Protein AF-A0A7S1DJV6-F1 (afdb_monomer)

Solvent-accessible surface area (backbone atoms only — not comparable to full-atom values): 9602 Å² total; per-residue (Å²): 57,37,53,65,72,58,37,73,88,29,98,82,86,38,25,78,44,55,99,81,40,59,44,59,52,50,48,52,52,50,50,49,47,52,53,67,69,55,36,33,62,55,95,83,66,84,83,85,80,49,68,60,75,65,81,45,60,77,88,47,97,58,39,71,61,54,57,71,44,49,61,57,57,52,34,74,38,70,41,38,35,32,60,34,71,42,95,64,52,86,81,59,76,78,69,97,58,86,82,89,46,68,81,78,61,49,77,50,64,59,50,55,53,41,67,72,32,69,66,57,44,48,54,52,47,44,31,56,68,40,60,37,72,64,21,70,67,61,28,61,52,26,60,59,58,69,54,29,53,26,22,65,73,26,20,31,34,77,44,78,48,48,76,109

Structure (mmCIF, N/CA/C/O backbone):
data_AF-A0A7S1DJV6-F1
#
_entry.id   AF-A0A7S1DJV6-F1
#
loop_
_atom_site.group_PDB
_atom_site.id
_atom_site.type_symbol
_atom_site.label_atom_id
_atom_site.label_alt_id
_atom_site.label_comp_id
_atom_site.label_asym_id
_atom_site.label_entity_id
_atom_site.label_seq_id
_atom_site.pdbx_PDB_ins_code
_atom_site.Cartn_x
_atom_site.Cartn_y
_atom_site.Cartn_z
_atom_site.occupancy
_atom_site.B_iso_or_equiv
_atom_site.auth_seq_id
_atom_site.auth_comp_id
_atom_site.auth_asym_id
_atom_site.auth_atom_id
_atom_site.pdbx_PDB_model_num
ATOM 1 N N . PHE A 1 1 ? -6.858 2.778 0.243 1.00 91.75 1 PHE A N 1
ATOM 2 C CA . PHE A 1 1 ? -6.426 3.625 -0.884 1.00 91.75 1 PHE A CA 1
ATOM 3 C C . PHE A 1 1 ? -5.307 2.891 -1.596 1.00 91.75 1 PHE A C 1
ATOM 5 O O . PHE A 1 1 ? -4.406 2.417 -0.916 1.00 91.75 1 PHE A O 1
ATOM 12 N N . VAL A 1 2 ? -5.396 2.709 -2.907 1.00 91.75 2 VAL A N 1
ATOM 13 C CA . VAL A 1 2 ? -4.362 2.047 -3.704 1.00 91.75 2 VAL A CA 1
ATOM 14 C C . VAL A 1 2 ? -3.480 3.131 -4.307 1.00 91.75 2 VAL A C 1
ATOM 16 O O . VAL A 1 2 ? -3.907 3.810 -5.237 1.00 91.75 2 VAL A O 1
ATOM 19 N N . SER A 1 3 ? -2.282 3.284 -3.747 1.00 90.19 3 SER A N 1
ATOM 20 C CA . SER A 1 3 ? -1.243 4.187 -4.242 1.00 90.19 3 SER A CA 1
ATOM 21 C C . SER A 1 3 ? -0.342 3.400 -5.176 1.00 90.19 3 SER A C 1
ATOM 23 O O . SER A 1 3 ? 0.266 2.404 -4.772 1.00 90.19 3 SER A O 1
ATOM 25 N N . HIS A 1 4 ? -0.276 3.785 -6.446 1.00 86.06 4 HIS A N 1
ATOM 26 C CA . HIS A 1 4 ? 0.385 2.936 -7.424 1.00 86.06 4 HIS A CA 1
ATOM 27 C C . HIS A 1 4 ? 0.957 3.699 -8.611 1.00 86.06 4 HIS A C 1
ATOM 29 O O . HIS A 1 4 ? 0.463 4.733 -9.039 1.00 86.06 4 HIS A O 1
ATOM 35 N N . ARG A 1 5 ? 2.007 3.130 -9.201 1.00 82.50 5 ARG A N 1
ATOM 36 C CA . ARG A 1 5 ? 2.607 3.633 -10.437 1.00 82.50 5 ARG A CA 1
ATOM 37 C C . ARG A 1 5 ? 2.032 2.914 -11.656 1.00 82.50 5 ARG A C 1
ATOM 39 O O . ARG A 1 5 ? 1.984 1.690 -11.660 1.00 82.50 5 ARG A O 1
ATOM 46 N N . TRP A 1 6 ? 1.715 3.637 -12.725 1.00 82.56 6 TRP A N 1
ATOM 47 C CA . TRP A 1 6 ? 1.412 3.016 -14.020 1.00 82.56 6 TRP A CA 1
ATOM 48 C C . TRP A 1 6 ? 2.561 2.125 -14.502 1.00 82.56 6 TRP A C 1
ATOM 50 O O . TRP A 1 6 ? 3.730 2.500 -14.392 1.00 82.56 6 TRP A O 1
ATOM 60 N N . LEU A 1 7 ? 2.222 0.949 -15.024 1.00 79.94 7 LEU A N 1
ATOM 61 C CA . LEU A 1 7 ? 3.187 0.021 -15.596 1.00 79.94 7 LEU A CA 1
ATOM 62 C C . LEU A 1 7 ? 3.845 0.678 -16.805 1.00 79.94 7 LEU A C 1
ATOM 64 O O . LEU A 1 7 ? 3.148 1.230 -17.652 1.00 79.94 7 LEU A O 1
ATOM 68 N N . SER A 1 8 ? 5.173 0.627 -16.875 1.00 69.06 8 SER A N 1
ATOM 69 C CA . SER A 1 8 ? 5.937 1.102 -18.024 1.00 69.06 8 SER A CA 1
ATOM 70 C C . SER A 1 8 ? 7.037 0.091 -18.375 1.00 69.06 8 SER A C 1
ATOM 72 O O . SER A 1 8 ? 7.760 -0.321 -17.465 1.00 69.06 8 SER A O 1
ATOM 74 N N . PRO A 1 9 ? 7.169 -0.308 -19.656 1.00 56.44 9 PRO A N 1
ATOM 75 C CA . PRO A 1 9 ? 6.296 0.075 -20.769 1.00 56.44 9 PRO A CA 1
ATOM 76 C C . PRO A 1 9 ? 4.890 -0.549 -20.651 1.00 56.44 9 PRO A C 1
ATOM 78 O O . PRO A 1 9 ? 4.729 -1.689 -20.225 1.00 56.44 9 PRO A O 1
ATOM 81 N N . GLY A 1 10 ? 3.870 0.229 -21.021 1.00 58.44 10 GLY A N 1
ATOM 82 C CA . GLY A 1 10 ? 2.494 -0.236 -21.249 1.00 58.44 10 GLY A CA 1
ATOM 83 C C . GLY A 1 10 ? 2.177 -0.295 -22.749 1.00 58.44 10 GLY A C 1
ATOM 84 O O . GLY A 1 10 ? 3.075 -0.130 -23.569 1.00 58.44 10 GLY A O 1
ATOM 85 N N . ALA A 1 11 ? 0.905 -0.484 -23.120 1.00 54.59 11 ALA A N 1
ATOM 86 C CA . ALA A 1 11 ? 0.481 -0.648 -24.519 1.00 54.59 11 ALA A CA 1
ATOM 87 C C . ALA A 1 11 ? 0.818 0.535 -25.459 1.00 54.59 11 ALA A C 1
ATOM 89 O O . ALA A 1 11 ? 0.842 0.333 -26.673 1.00 54.59 11 ALA A O 1
ATOM 90 N N . SER A 1 12 ? 1.106 1.735 -24.936 1.00 52.09 12 SER A N 1
ATOM 91 C CA . SER A 1 12 ? 1.600 2.845 -25.767 1.00 52.09 12 SER A CA 1
ATOM 92 C C . SER A 1 12 ? 2.550 3.832 -25.078 1.00 52.09 12 SER A C 1
ATOM 94 O O . SER A 1 12 ? 3.514 4.194 -25.725 1.00 52.09 12 SER A O 1
ATOM 96 N N . ASP A 1 13 ? 2.381 4.206 -23.801 1.00 57.31 13 ASP A N 1
ATOM 97 C CA . ASP A 1 13 ? 3.301 5.138 -23.088 1.00 57.31 13 ASP A CA 1
ATOM 98 C C . ASP A 1 13 ? 3.335 4.894 -21.562 1.00 57.31 13 ASP A C 1
ATOM 100 O O . ASP A 1 13 ? 3.691 5.741 -20.742 1.00 57.31 13 ASP A O 1
ATOM 104 N N . GLY A 1 14 ? 2.951 3.679 -21.175 1.00 68.38 14 GLY A N 1
ATOM 105 C CA . GLY A 1 14 ? 2.618 3.318 -19.806 1.00 68.38 14 GLY A CA 1
ATOM 106 C C . GLY A 1 14 ? 1.106 3.259 -19.603 1.00 68.38 14 GLY A C 1
ATOM 107 O O . GLY A 1 14 ? 0.356 4.052 -20.160 1.00 68.38 14 GLY A O 1
ATOM 108 N N . HIS A 1 15 ? 0.643 2.264 -18.857 1.00 79.38 15 HIS A N 1
ATOM 109 C CA . HIS A 1 15 ? -0.777 2.021 -18.607 1.00 79.38 15 HIS A CA 1
ATOM 110 C C . HIS A 1 15 ? -0.940 1.584 -17.144 1.00 79.38 15 HIS A C 1
ATOM 112 O O . HIS A 1 15 ? -0.034 0.944 -16.605 1.00 79.38 15 HIS A O 1
ATOM 118 N N . PRO A 1 16 ? -2.039 1.924 -16.447 1.00 81.12 16 PRO A N 1
ATOM 119 C CA . PRO A 1 16 ? -2.229 1.546 -15.042 1.00 81.12 16 PRO A CA 1
ATOM 120 C C . PRO A 1 16 ? -2.167 0.032 -14.802 1.00 81.12 16 PRO A C 1
ATOM 122 O O . PRO A 1 16 ? -1.860 -0.388 -13.688 1.00 81.12 16 PRO A O 1
ATOM 125 N N . ASP A 1 17 ? -2.397 -0.759 -15.849 1.00 86.19 17 ASP A N 1
ATOM 126 C CA . ASP A 1 17 ? -2.276 -2.217 -15.861 1.00 86.19 17 ASP A CA 1
ATOM 127 C C . ASP A 1 17 ? -1.714 -2.736 -17.200 1.00 86.19 17 ASP A C 1
ATOM 129 O O . ASP A 1 17 ? -1.471 -1.955 -18.120 1.00 86.19 17 ASP A O 1
ATOM 133 N N . ASN A 1 18 ? -1.514 -4.043 -17.336 1.00 85.25 18 ASN A N 1
ATOM 134 C CA . ASN A 1 18 ? -1.147 -4.703 -18.586 1.00 85.25 18 ASN A CA 1
ATOM 135 C C . ASN A 1 18 ? -2.378 -5.348 -19.257 1.00 85.25 18 ASN A C 1
ATOM 137 O O . ASN A 1 18 ? -3.471 -5.381 -18.694 1.00 85.25 18 ASN A O 1
ATOM 141 N N . ASN A 1 19 ? -2.201 -5.883 -20.470 1.00 85.44 19 ASN A N 1
ATOM 142 C CA . ASN A 1 19 ? -3.282 -6.538 -21.223 1.00 85.44 19 ASN A CA 1
ATOM 143 C C . ASN A 1 19 ? -3.822 -7.813 -20.548 1.00 85.44 19 ASN A C 1
ATOM 145 O O . ASN A 1 19 ? -4.884 -8.302 -20.923 1.00 85.44 19 ASN A O 1
ATOM 149 N N . GLU A 1 20 ? -3.089 -8.354 -19.577 1.00 88.50 20 GLU A N 1
ATOM 150 C CA . GLU A 1 20 ? -3.444 -9.558 -18.825 1.00 88.50 20 GLU A CA 1
ATOM 151 C C . GLU A 1 20 ? -4.143 -9.222 -17.494 1.00 88.50 20 GLU A C 1
ATOM 153 O O . GLU A 1 20 ? -4.591 -10.125 -16.791 1.00 88.50 20 GLU A O 1
ATOM 158 N N . GLY A 1 21 ? -4.263 -7.936 -17.139 1.00 88.50 21 GLY A N 1
ATOM 159 C CA . GLY A 1 21 ? -4.839 -7.492 -15.869 1.00 88.50 21 GLY A CA 1
ATOM 160 C C . GLY A 1 21 ? -4.002 -7.883 -14.646 1.00 88.50 21 GLY A C 1
ATOM 161 O O . GLY A 1 21 ? -4.553 -8.126 -13.570 1.00 88.50 21 GLY A O 1
ATOM 162 N N . GLY A 1 22 ? -2.682 -8.013 -14.806 1.00 89.12 22 GLY A N 1
ATOM 163 C CA . GLY A 1 22 ? -1.783 -8.529 -13.774 1.00 89.12 22 GLY A CA 1
ATOM 164 C C . GLY A 1 22 ? -1.793 -7.697 -12.492 1.00 89.12 22 GLY A C 1
ATOM 165 O O . GLY A 1 22 ? -1.771 -8.247 -11.391 1.00 89.12 22 GLY A O 1
ATOM 166 N N . LYS A 1 23 ? -1.892 -6.372 -12.601 1.00 89.56 23 LYS A N 1
ATOM 167 C CA . LYS A 1 23 ? -1.935 -5.490 -11.435 1.00 89.56 23 LYS A CA 1
ATOM 168 C C . LYS A 1 23 ? -3.302 -5.478 -10.770 1.00 89.56 23 LYS A C 1
ATOM 170 O O . LYS A 1 23 ? -3.376 -5.478 -9.544 1.00 89.56 23 LYS A O 1
ATOM 175 N N . HIS A 1 24 ? -4.376 -5.501 -11.552 1.00 91.56 24 HIS A N 1
ATOM 176 C CA . HIS A 1 24 ? -5.724 -5.692 -11.037 1.00 91.56 24 HIS A CA 1
ATOM 177 C C . HIS A 1 24 ? -5.816 -6.990 -10.224 1.00 91.56 24 HIS A C 1
ATOM 179 O O . HIS A 1 24 ? -6.265 -6.959 -9.078 1.00 91.56 24 HIS A O 1
ATOM 185 N N . ALA A 1 25 ? -5.328 -8.109 -10.768 1.00 93.50 25 ALA A N 1
ATOM 186 C CA . ALA A 1 25 ? -5.295 -9.387 -10.059 1.00 93.50 25 ALA A CA 1
ATOM 187 C C . ALA A 1 25 ? -4.496 -9.288 -8.748 1.00 93.50 25 ALA A C 1
ATOM 189 O O . ALA A 1 25 ? -4.966 -9.744 -7.705 1.00 93.50 25 ALA A O 1
ATOM 190 N N . LEU A 1 26 ? -3.343 -8.614 -8.783 1.00 94.00 26 LEU A N 1
ATOM 191 C CA . LEU A 1 26 ? -2.497 -8.376 -7.614 1.00 94.00 26 LEU A CA 1
ATOM 192 C C . LEU A 1 26 ? -3.202 -7.537 -6.529 1.00 94.00 26 LEU A C 1
ATOM 194 O O . LEU A 1 26 ? -3.110 -7.855 -5.345 1.00 94.00 26 LEU A O 1
ATOM 198 N N . ILE A 1 27 ? -3.939 -6.489 -6.915 1.00 93.50 27 ILE A N 1
ATOM 199 C CA . ILE A 1 27 ? -4.729 -5.658 -5.989 1.00 93.50 27 ILE A CA 1
ATOM 200 C C . ILE A 1 27 ? -5.836 -6.488 -5.335 1.00 93.50 27 ILE A C 1
ATOM 202 O O . ILE A 1 27 ? -6.017 -6.409 -4.120 1.00 93.50 27 ILE A O 1
ATOM 206 N N . VAL A 1 28 ? -6.567 -7.285 -6.120 1.00 92.44 28 VAL A N 1
ATOM 207 C CA . VAL A 1 28 ? -7.633 -8.153 -5.601 1.00 92.44 28 VAL A CA 1
ATOM 208 C C . VAL A 1 28 ? -7.061 -9.156 -4.605 1.00 92.44 28 VAL A C 1
ATOM 210 O O . VAL A 1 28 ? -7.587 -9.280 -3.501 1.00 92.44 28 VAL A O 1
ATOM 213 N N . GLU A 1 29 ? -5.954 -9.822 -4.940 1.00 93.25 29 GLU A N 1
ATOM 214 C CA . GLU A 1 29 ? -5.312 -10.776 -4.034 1.00 93.25 29 GLU A CA 1
ATOM 215 C C . GLU A 1 29 ? -4.848 -10.107 -2.732 1.00 93.25 29 GLU A C 1
ATOM 217 O O . GLU A 1 29 ? -5.091 -10.634 -1.644 1.00 93.25 29 GLU A O 1
ATOM 222 N N . ALA A 1 30 ? -4.232 -8.924 -2.817 1.00 92.44 30 ALA A N 1
ATOM 223 C CA . ALA A 1 30 ? -3.816 -8.160 -1.645 1.00 92.44 30 ALA A CA 1
ATOM 224 C C . ALA A 1 30 ? -5.002 -7.826 -0.731 1.00 92.44 30 ALA A C 1
ATOM 226 O O . ALA A 1 30 ? -4.923 -8.006 0.484 1.00 92.44 30 ALA A O 1
ATOM 227 N N . VAL A 1 31 ? -6.114 -7.357 -1.305 1.00 90.44 31 VAL A N 1
ATOM 228 C CA . VAL A 1 31 ? -7.323 -7.000 -0.551 1.00 90.44 31 VAL A CA 1
ATOM 229 C C . VAL A 1 31 ? -7.949 -8.231 0.094 1.00 90.44 31 VAL A C 1
ATOM 231 O O . VAL A 1 31 ? -8.300 -8.179 1.273 1.00 90.44 31 VAL A O 1
ATOM 234 N N . GLU A 1 32 ? -8.027 -9.353 -0.620 1.00 88.56 32 GLU A N 1
ATOM 235 C CA . GLU A 1 32 ? -8.518 -10.612 -0.056 1.00 88.56 32 GLU A CA 1
ATOM 236 C C . GLU A 1 32 ? -7.598 -11.140 1.050 1.00 88.56 32 GLU A C 1
ATOM 238 O O . GLU A 1 32 ? -8.089 -11.667 2.046 1.00 88.56 32 GLU A O 1
ATOM 243 N N . LYS A 1 33 ? -6.276 -10.937 0.967 1.00 87.38 33 LYS A N 1
ATOM 244 C CA . LYS A 1 33 ? -5.355 -11.243 2.075 1.00 87.38 33 LYS A CA 1
ATOM 245 C C . LYS A 1 33 ? -5.566 -10.315 3.263 1.00 87.38 33 LYS A C 1
ATOM 247 O O . LYS A 1 33 ? -5.616 -10.795 4.393 1.00 87.38 33 LYS A O 1
ATOM 252 N N . ILE A 1 34 ? -5.747 -9.016 3.035 1.00 85.19 34 ILE A N 1
ATOM 253 C CA . ILE A 1 34 ? -6.042 -8.058 4.109 1.00 85.19 34 ILE A CA 1
ATOM 254 C C . ILE A 1 34 ? -7.356 -8.434 4.805 1.00 85.19 34 ILE A C 1
ATOM 256 O O . ILE A 1 34 ? -7.430 -8.442 6.031 1.00 85.19 34 ILE A O 1
ATOM 260 N N . ARG A 1 35 ? -8.377 -8.823 4.042 1.00 81.88 35 ARG A N 1
ATOM 261 C CA . ARG A 1 35 ? -9.664 -9.280 4.573 1.00 81.88 35 ARG A CA 1
ATOM 262 C C . ARG A 1 35 ? -9.557 -10.636 5.283 1.00 81.88 35 ARG A C 1
ATOM 264 O O . ARG A 1 35 ? -10.070 -10.800 6.385 1.00 81.88 35 ARG A O 1
ATOM 271 N N . GLY A 1 36 ? -8.898 -11.606 4.652 1.00 70.62 36 GLY A N 1
ATOM 272 C CA . GLY A 1 36 ? -8.890 -13.023 5.022 1.00 70.62 36 GLY A CA 1
ATOM 273 C C . GLY A 1 36 ? -7.826 -13.440 6.039 1.0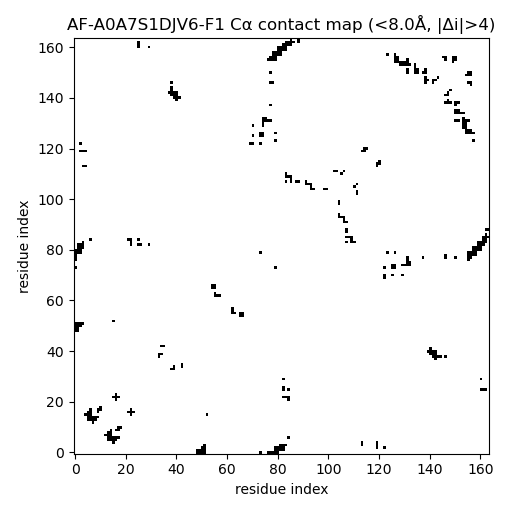0 70.62 36 GLY A C 1
ATOM 274 O O . GLY A 1 36 ? -7.999 -14.453 6.714 1.00 70.62 36 GLY A O 1
ATOM 275 N N . ALA A 1 37 ? -6.756 -12.665 6.236 1.00 60.75 37 ALA A N 1
ATOM 276 C CA . ALA A 1 37 ? -5.689 -12.974 7.198 1.00 60.75 37 ALA A CA 1
ATOM 277 C C . ALA A 1 37 ? -6.087 -12.728 8.671 1.00 60.75 37 ALA A C 1
ATOM 279 O O . ALA A 1 37 ? -5.225 -12.492 9.516 1.00 60.75 37 ALA A O 1
ATOM 280 N N . LYS A 1 38 ? -7.392 -12.763 8.987 1.00 60.84 38 LYS A N 1
ATOM 281 C CA . LYS A 1 38 ? -7.979 -12.373 10.284 1.00 60.84 38 LYS A CA 1
ATOM 282 C C . LYS A 1 38 ? -7.594 -10.960 10.731 1.00 60.84 38 LYS A C 1
ATOM 284 O O . LYS A 1 38 ? -7.680 -10.648 11.914 1.00 60.84 38 LYS A O 1
ATOM 289 N N . LEU A 1 39 ? -7.148 -10.107 9.808 1.00 73.25 39 LEU A N 1
ATOM 290 C CA . LEU A 1 39 ? -6.867 -8.717 10.151 1.00 73.25 39 LEU A CA 1
ATOM 291 C C . LEU A 1 39 ? -8.180 -7.979 10.387 1.00 73.25 39 LEU A C 1
ATOM 293 O O . LEU A 1 39 ? -8.239 -7.163 11.297 1.00 73.25 39 LEU A O 1
ATOM 297 N N . MET A 1 40 ? -9.232 -8.299 9.626 1.00 79.69 40 MET A N 1
ATOM 298 C CA . MET A 1 40 ? -10.582 -7.775 9.833 1.00 79.69 40 MET A CA 1
ATOM 299 C C . MET A 1 40 ? -11.417 -8.704 10.729 1.00 79.69 40 MET A C 1
ATOM 301 O O . MET A 1 40 ? -11.367 -9.924 10.573 1.00 79.69 40 MET A O 1
ATOM 305 N N . LYS A 1 41 ? -12.205 -8.125 11.645 1.00 75.88 41 LYS A N 1
ATOM 306 C CA . LYS A 1 41 ? -13.040 -8.865 12.616 1.00 75.88 41 LYS A CA 1
ATOM 307 C C . LYS A 1 41 ?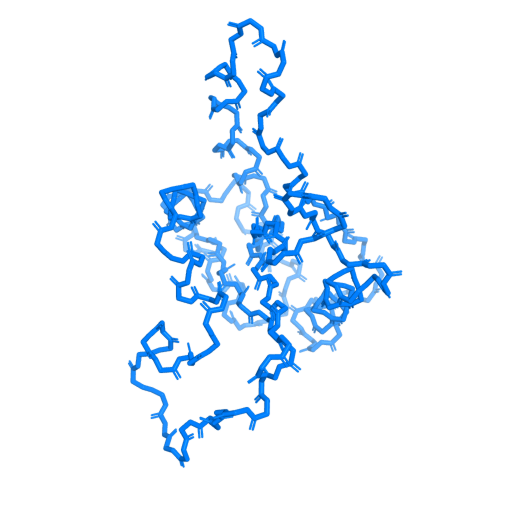 -14.187 -9.637 11.979 1.00 75.88 41 LYS A C 1
ATOM 309 O O . LYS A 1 41 ? -14.627 -10.660 12.496 1.00 75.88 41 LYS A O 1
ATOM 314 N N . ALA A 1 42 ? -14.727 -9.100 10.895 1.00 65.69 42 ALA A N 1
ATOM 315 C CA . ALA A 1 42 ? -16.055 -9.444 10.432 1.00 65.69 42 ALA A CA 1
ATOM 316 C C . ALA A 1 42 ? -16.014 -9.783 8.940 1.00 65.69 42 ALA A C 1
ATOM 318 O O . ALA A 1 42 ? -15.700 -8.948 8.091 1.00 65.69 42 ALA A O 1
ATOM 319 N N . ALA A 1 43 ? -16.297 -11.049 8.628 1.00 64.44 43 ALA A N 1
ATOM 320 C CA . ALA A 1 43 ? -16.246 -11.577 7.266 1.00 64.44 43 ALA A CA 1
ATOM 321 C C . ALA A 1 43 ? -17.304 -10.949 6.334 1.00 64.44 43 ALA A C 1
ATOM 323 O O . ALA A 1 43 ? -17.176 -11.041 5.113 1.00 64.44 43 ALA A O 1
ATOM 324 N N . ASP A 1 44 ? -18.330 -10.312 6.899 1.00 71.31 44 ASP A N 1
ATOM 325 C CA . ASP A 1 44 ? -19.463 -9.674 6.224 1.00 71.31 44 ASP A CA 1
ATOM 326 C C . ASP A 1 44 ? -19.268 -8.173 5.952 1.00 71.31 44 ASP A C 1
ATOM 328 O O . ASP A 1 44 ? -20.115 -7.551 5.309 1.00 71.31 44 ASP A O 1
ATOM 332 N N . TRP A 1 45 ? -18.153 -7.577 6.383 1.00 75.94 45 TRP A N 1
ATOM 333 C CA . TRP A 1 45 ? -17.877 -6.174 6.084 1.00 75.94 45 TRP A CA 1
ATOM 334 C C . TRP A 1 45 ? -17.530 -5.980 4.608 1.00 75.94 45 TRP A C 1
ATOM 336 O O . TRP A 1 45 ? -16.767 -6.741 4.010 1.00 75.94 45 TRP A O 1
ATOM 346 N N . SER A 1 46 ? -18.090 -4.921 4.025 1.00 78.44 46 SER A N 1
ATOM 347 C CA . SER A 1 46 ? -17.769 -4.500 2.663 1.00 78.44 46 SER A CA 1
ATOM 348 C C . SER A 1 46 ? -16.497 -3.658 2.664 1.00 78.44 46 SER A C 1
ATOM 350 O O . SER A 1 46 ? -16.367 -2.727 3.458 1.00 78.44 46 SER A O 1
ATOM 352 N N . VAL A 1 47 ? -15.569 -3.963 1.757 1.00 84.25 47 VAL A N 1
ATOM 353 C CA . VAL A 1 47 ? -14.341 -3.182 1.567 1.00 84.25 47 VAL A CA 1
ATOM 354 C C . VAL A 1 47 ? -14.558 -2.192 0.429 1.00 84.25 47 VAL A C 1
ATOM 356 O O . VAL A 1 47 ? -14.833 -2.589 -0.701 1.00 84.25 47 VAL A O 1
ATOM 359 N N . ALA A 1 48 ? -14.419 -0.900 0.720 1.00 88.75 48 ALA A N 1
ATOM 360 C CA . ALA A 1 48 ? -14.372 0.137 -0.303 1.00 88.75 48 ALA A CA 1
ATOM 361 C C . ALA A 1 48 ? -12.924 0.338 -0.766 1.00 88.75 48 ALA A C 1
ATOM 363 O O . ALA A 1 48 ? -12.022 0.544 0.051 1.00 88.75 48 ALA A O 1
ATOM 364 N N . ILE A 1 49 ? -12.698 0.299 -2.079 1.00 88.25 49 ILE A N 1
ATOM 365 C CA . ILE A 1 49 ? -11.374 0.484 -2.671 1.00 88.25 49 ILE A CA 1
ATOM 366 C C . ILE A 1 49 ? -11.381 1.783 -3.466 1.00 88.25 49 ILE A C 1
ATOM 368 O O . ILE A 1 49 ? -12.096 1.915 -4.453 1.00 88.25 49 ILE A O 1
ATOM 372 N N . TRP A 1 50 ? -10.550 2.729 -3.036 1.00 88.38 50 TRP A N 1
ATOM 373 C CA . TRP A 1 50 ? -10.172 3.873 -3.856 1.00 88.38 50 TRP A CA 1
ATOM 374 C C . TRP A 1 50 ? -8.891 3.526 -4.599 1.00 88.38 50 TRP A C 1
ATOM 376 O O . TRP A 1 50 ? -7.894 3.215 -3.941 1.00 88.38 50 TRP A O 1
ATOM 386 N N . VAL A 1 51 ? -8.914 3.573 -5.928 1.00 84.94 51 VAL A N 1
ATOM 387 C CA . VAL A 1 51 ? -7.729 3.378 -6.768 1.00 84.94 51 VAL A CA 1
ATOM 388 C C . VAL A 1 51 ? -7.331 4.721 -7.347 1.00 84.94 51 VAL A C 1
ATOM 390 O O . VAL A 1 51 ? -8.167 5.389 -7.949 1.00 84.94 51 VAL A O 1
ATOM 393 N N . ASP A 1 52 ? -6.071 5.110 -7.165 1.00 76.88 52 ASP A N 1
ATOM 394 C CA . ASP A 1 52 ? -5.502 6.271 -7.848 1.00 76.88 52 ASP A CA 1
ATOM 395 C C . ASP A 1 52 ? -5.430 5.991 -9.363 1.00 76.88 52 ASP A C 1
ATOM 397 O O . ASP A 1 52 ? -4.444 5.475 -9.882 1.00 76.88 52 ASP A O 1
ATOM 401 N N . PHE A 1 53 ? -6.500 6.262 -10.109 1.00 68.25 53 PHE A N 1
ATOM 402 C CA . PHE A 1 53 ? -6.454 6.251 -11.569 1.00 68.25 53 PHE A CA 1
ATOM 403 C C . PHE A 1 53 ? -6.078 7.649 -12.056 1.00 68.25 53 PHE A C 1
ATOM 405 O O . PHE A 1 53 ? -6.955 8.472 -12.274 1.00 68.25 53 PHE A O 1
ATOM 412 N N . GLY A 1 54 ? -4.771 7.897 -12.199 1.00 56.47 54 GLY A N 1
ATOM 413 C CA . GLY A 1 54 ? -4.243 9.134 -12.778 1.00 56.47 54 GLY A CA 1
ATOM 414 C C . GLY A 1 54 ? -4.700 10.345 -11.978 1.00 56.47 54 GLY A C 1
ATOM 415 O O . GLY A 1 54 ? -5.568 11.072 -12.433 1.00 56.47 54 GLY A O 1
ATOM 416 N N . CYS A 1 55 ? -4.127 10.513 -10.787 1.00 54.09 55 CYS A N 1
ATOM 417 C CA . CYS A 1 55 ? -4.542 11.419 -9.716 1.00 54.09 55 CYS A CA 1
ATOM 418 C C . CYS A 1 55 ? -4.723 12.912 -10.022 1.00 54.09 55 CYS A C 1
ATOM 420 O O . CYS A 1 55 ? -4.922 13.684 -9.088 1.00 54.09 55 CYS A O 1
ATOM 422 N N . VAL A 1 56 ? -4.649 13.318 -11.281 1.00 53.06 56 VAL A N 1
ATOM 423 C CA . VAL A 1 56 ? -5.136 14.599 -11.744 1.00 53.06 56 VAL A CA 1
ATOM 424 C C . VAL A 1 56 ? -5.540 14.449 -13.204 1.00 53.06 56 VAL A C 1
ATOM 426 O O . VAL A 1 56 ? -4.723 13.973 -14.001 1.00 53.06 56 VAL A O 1
ATOM 429 N N . ASP A 1 57 ? -6.739 14.888 -13.576 1.00 57.25 57 ASP A N 1
ATOM 430 C CA . ASP A 1 57 ? -7.050 15.084 -14.991 1.00 57.25 57 ASP A CA 1
ATOM 431 C C . ASP A 1 57 ? -6.120 16.184 -15.542 1.00 57.25 57 ASP A C 1
ATOM 433 O O . ASP A 1 57 ? -6.276 17.379 -15.281 1.00 57.25 57 ASP A O 1
ATOM 437 N N . GLN A 1 58 ? -5.069 15.752 -16.248 1.00 54.97 58 GLN A N 1
ATOM 438 C CA . GLN A 1 58 ? -4.062 16.644 -16.825 1.00 54.97 58 GLN A CA 1
ATOM 439 C C . GLN A 1 58 ? -4.614 17.475 -17.983 1.00 54.97 58 GLN A C 1
ATOM 441 O O . GLN A 1 58 ? -3.963 18.437 -18.391 1.00 54.97 58 GLN A O 1
ATOM 446 N N . ASP A 1 59 ? -5.799 17.123 -18.482 1.00 60.84 59 ASP A N 1
ATOM 447 C CA . ASP A 1 59 ? -6.500 17.872 -19.512 1.00 60.84 59 ASP A CA 1
ATOM 448 C C . A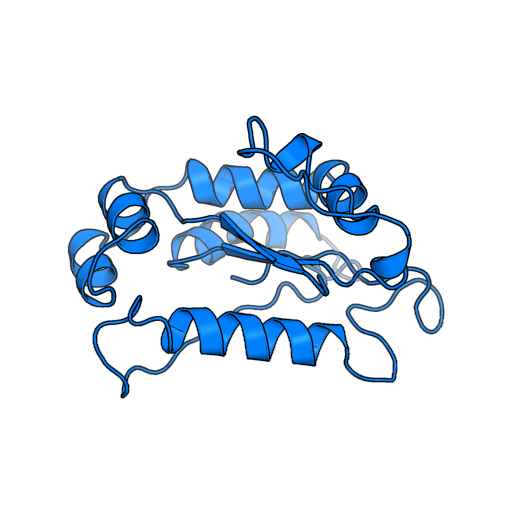SP A 1 59 ? -7.356 19.004 -18.906 1.00 60.84 59 ASP A C 1
ATOM 450 O O . ASP A 1 59 ? -7.875 19.847 -19.646 1.00 60.84 59 ASP A O 1
ATOM 454 N N . LEU A 1 60 ? -7.476 19.090 -17.570 1.00 61.84 60 LEU A N 1
ATOM 455 C CA . LEU A 1 60 ? -8.115 20.223 -16.896 1.00 61.84 60 LEU A CA 1
ATOM 456 C C . LEU A 1 60 ? -7.228 21.468 -16.886 1.00 61.84 60 LEU A C 1
ATOM 458 O O . LEU A 1 60 ? -6.003 21.416 -16.817 1.00 61.84 60 LEU A O 1
ATOM 462 N N . GLU A 1 61 ? -7.882 22.629 -16.852 1.00 70.56 61 GLU A N 1
ATOM 463 C CA . GLU A 1 61 ? -7.225 23.940 -16.807 1.00 70.56 61 GLU A CA 1
ATOM 464 C C . GLU A 1 61 ? -6.419 24.162 -15.510 1.00 70.56 61 GLU A C 1
ATOM 466 O O . GLU A 1 61 ? -5.450 24.922 -15.503 1.00 70.56 61 GLU A O 1
ATOM 471 N N . ASN A 1 62 ? -6.784 23.482 -14.412 1.00 68.06 62 ASN A N 1
ATOM 472 C CA . ASN A 1 62 ? -6.053 23.549 -13.146 1.00 68.06 62 ASN A CA 1
ATOM 473 C C . ASN A 1 62 ? -5.890 22.173 -12.475 1.00 68.06 62 ASN A C 1
ATOM 475 O O . ASN A 1 62 ? -6.567 21.877 -11.485 1.00 68.06 62 ASN A O 1
ATOM 479 N N . PRO A 1 63 ? -4.920 21.377 -12.948 1.00 62.59 63 PRO A N 1
ATOM 480 C CA . PRO A 1 63 ? -4.556 20.096 -12.358 1.00 62.59 63 PRO A CA 1
ATOM 481 C C . PRO A 1 63 ? -4.253 20.210 -10.843 1.00 62.59 63 PRO A C 1
ATOM 483 O O . PRO A 1 63 ? -4.570 19.342 -10.031 1.00 62.59 63 PRO A O 1
ATOM 486 N N . ALA A 1 64 ? -3.685 21.339 -10.413 1.00 64.81 64 ALA A N 1
ATOM 487 C CA . ALA A 1 64 ? -3.318 21.554 -9.018 1.00 64.81 64 ALA A CA 1
ATOM 488 C C . ALA A 1 64 ? -4.516 21.722 -8.063 1.00 64.81 64 ALA A C 1
ATOM 490 O O . ALA A 1 64 ? -4.334 21.651 -6.849 1.00 64.81 64 ALA A O 1
ATOM 491 N N . ALA A 1 65 ? -5.732 21.949 -8.568 1.00 68.06 65 ALA A N 1
ATOM 492 C CA . ALA A 1 65 ? -6.919 22.047 -7.724 1.00 68.06 65 ALA A CA 1
ATOM 493 C C . ALA A 1 65 ? -7.317 20.686 -7.132 1.00 68.06 65 ALA A C 1
ATOM 495 O O . ALA A 1 65 ? -7.610 20.619 -5.941 1.00 68.06 65 ALA A O 1
ATOM 496 N N . GLU A 1 66 ? -7.243 19.607 -7.917 1.00 63.94 66 GLU A N 1
ATOM 497 C CA . GLU A 1 66 ? -7.538 18.240 -7.452 1.00 63.94 66 GLU A CA 1
ATOM 498 C C . GLU A 1 66 ? -6.500 17.752 -6.429 1.00 63.94 66 GLU A C 1
ATOM 500 O O . GLU A 1 66 ? -6.820 17.013 -5.495 1.00 63.94 66 GLU A O 1
ATOM 505 N N . LEU A 1 67 ? -5.267 18.270 -6.513 1.00 65.56 67 LEU A N 1
ATOM 506 C CA . LEU A 1 67 ? -4.212 18.019 -5.524 1.00 65.56 67 LEU A CA 1
ATOM 507 C C . LEU A 1 67 ? -4.602 18.451 -4.112 1.00 65.56 67 LEU A C 1
ATOM 509 O O . LEU A 1 67 ? -4.145 17.848 -3.136 1.00 65.56 67 LEU A O 1
ATOM 513 N N . ASN A 1 68 ? -5.445 19.478 -3.988 1.00 68.75 68 ASN A N 1
ATOM 514 C CA . ASN A 1 68 ? -5.889 19.939 -2.682 1.00 68.75 68 ASN A CA 1
ATOM 515 C C . ASN A 1 68 ? -6.768 18.904 -1.978 1.00 68.75 68 ASN A C 1
ATOM 517 O O . ASN A 1 68 ? -6.869 18.982 -0.763 1.00 68.75 68 ASN A O 1
ATOM 521 N N . GLU A 1 69 ? -7.345 17.915 -2.663 1.00 77.19 69 GLU A N 1
ATOM 522 C CA . GLU A 1 69 ? -8.260 16.946 -2.042 1.00 77.19 69 GLU A CA 1
ATOM 523 C C . GLU A 1 69 ? -7.609 15.594 -1.712 1.00 77.19 69 GLU A C 1
ATOM 525 O O . GLU A 1 69 ? -8.159 14.825 -0.921 1.00 77.19 69 GLU A O 1
ATOM 530 N N . LEU A 1 70 ? -6.401 15.309 -2.218 1.00 78.81 70 LEU A N 1
ATOM 531 C CA . LEU A 1 70 ? -5.707 14.033 -1.974 1.00 78.81 70 LEU A CA 1
ATOM 532 C C . LEU A 1 70 ? -5.604 13.703 -0.479 1.00 78.81 70 LEU A C 1
ATOM 534 O O . LEU A 1 70 ? -5.833 12.571 -0.049 1.00 78.81 70 LEU A O 1
ATOM 538 N N . HIS A 1 71 ? -5.262 14.705 0.329 1.00 78.94 71 HIS A N 1
ATOM 539 C CA . HIS A 1 71 ? -5.128 14.533 1.768 1.00 78.94 71 HIS A CA 1
ATOM 540 C C . HIS A 1 71 ? -6.465 14.181 2.439 1.00 78.94 71 HIS A C 1
ATOM 542 O O . HIS A 1 71 ? -6.461 13.444 3.423 1.00 78.94 71 HIS A O 1
ATOM 548 N N . GLU A 1 72 ? -7.598 14.647 1.904 1.00 82.12 72 GLU A N 1
ATOM 549 C CA . GLU A 1 72 ? -8.928 14.288 2.394 1.00 82.12 72 GLU A CA 1
ATOM 550 C C . GLU A 1 72 ? -9.284 12.851 2.016 1.00 82.12 72 GLU A C 1
ATOM 552 O O . GLU A 1 72 ? -9.743 12.094 2.873 1.00 82.12 72 GLU A O 1
ATOM 557 N N . ILE A 1 73 ? -8.995 12.436 0.779 1.00 84.12 73 ILE A N 1
ATOM 558 C CA . ILE A 1 73 ? -9.204 11.056 0.314 1.00 84.12 73 ILE A CA 1
ATOM 559 C C . ILE A 1 73 ? -8.394 10.085 1.175 1.00 84.12 73 ILE A C 1
ATOM 561 O O . ILE A 1 73 ? -8.940 9.131 1.738 1.00 84.12 73 ILE A O 1
ATOM 565 N N . ILE A 1 74 ? -7.095 10.353 1.343 1.00 87.06 74 ILE A N 1
ATOM 566 C CA . ILE A 1 74 ? -6.227 9.537 2.196 1.00 87.06 74 ILE A CA 1
ATOM 567 C C . ILE A 1 74 ? -6.723 9.593 3.640 1.00 87.06 74 ILE A C 1
ATOM 569 O O . ILE A 1 74 ? -6.767 8.550 4.290 1.00 87.06 74 ILE A O 1
ATOM 573 N N . ALA A 1 75 ? -7.186 10.748 4.139 1.00 84.88 75 ALA A N 1
ATOM 574 C CA . ALA A 1 75 ? -7.711 10.863 5.497 1.00 84.88 75 ALA A CA 1
ATOM 575 C C . ALA A 1 75 ? -8.890 9.906 5.769 1.00 84.88 75 ALA A C 1
ATOM 577 O O . ALA A 1 75 ? -9.047 9.408 6.892 1.00 84.88 75 ALA A O 1
ATOM 578 N N . GLN A 1 76 ? -9.678 9.593 4.741 1.00 88.12 76 GLN A N 1
ATOM 579 C CA . GLN A 1 76 ? -10.805 8.666 4.813 1.00 88.12 76 GLN A CA 1
ATOM 580 C C . GLN A 1 76 ? -10.418 7.195 4.614 1.00 88.12 76 GLN A C 1
ATOM 582 O O . GLN A 1 76 ? -11.274 6.333 4.777 1.00 88.12 76 GLN A O 1
ATOM 587 N N . ALA A 1 77 ? -9.154 6.859 4.349 1.00 91.19 77 ALA A N 1
ATOM 588 C CA . ALA A 1 77 ? -8.689 5.475 4.232 1.00 91.19 77 ALA A CA 1
ATOM 589 C C . ALA A 1 77 ? -8.175 4.895 5.565 1.00 91.19 77 ALA A C 1
ATOM 591 O O . ALA A 1 77 ? -7.662 5.630 6.407 1.00 91.19 77 ALA A O 1
ATOM 592 N N . ASP A 1 78 ? -8.296 3.575 5.741 1.00 91.88 78 ASP A N 1
ATOM 593 C CA . ASP A 1 78 ? -7.735 2.819 6.880 1.00 91.88 78 ASP A CA 1
ATOM 594 C C . ASP A 1 78 ? -6.317 2.318 6.586 1.00 91.88 78 ASP A C 1
ATOM 596 O O . ASP A 1 78 ? -5.460 2.211 7.463 1.00 91.88 78 ASP A O 1
ATOM 600 N N . VAL A 1 79 ? -6.087 2.013 5.310 1.00 92.25 79 VAL A N 1
ATOM 601 C CA . VAL A 1 79 ? -4.885 1.375 4.781 1.00 92.25 79 VAL A CA 1
ATOM 602 C C . VAL A 1 79 ? -4.517 2.039 3.459 1.00 92.25 79 VAL A C 1
ATOM 604 O O . VAL A 1 79 ? -5.393 2.350 2.636 1.00 92.25 79 VAL A O 1
ATOM 607 N N . VAL A 1 80 ? -3.215 2.216 3.245 1.00 93.62 80 VAL A N 1
ATOM 608 C CA . VAL A 1 80 ? -2.640 2.480 1.925 1.00 93.62 80 VAL A CA 1
ATOM 609 C C . VAL A 1 80 ? -2.014 1.191 1.413 1.00 93.62 80 VAL A C 1
ATOM 611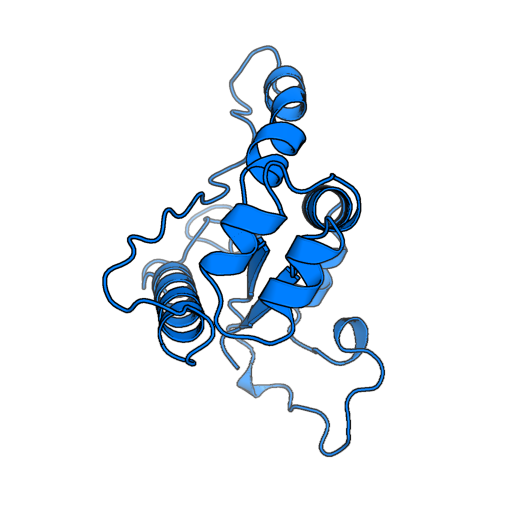 O O . VAL A 1 80 ? -1.219 0.573 2.112 1.00 93.62 80 VAL A O 1
ATOM 614 N N . LEU A 1 81 ? -2.399 0.775 0.213 1.00 93.44 81 LEU A N 1
ATOM 615 C CA . LEU A 1 81 ? -1.879 -0.405 -0.464 1.00 93.44 81 LEU A CA 1
ATOM 616 C C . LEU A 1 81 ? -1.054 0.046 -1.668 1.00 93.44 81 LEU A C 1
ATOM 618 O O . LEU A 1 81 ? -1.579 0.744 -2.534 1.00 93.44 81 LEU A O 1
ATOM 622 N N . THR A 1 82 ? 0.196 -0.395 -1.745 1.00 92.88 82 THR A N 1
ATOM 623 C CA . THR A 1 82 ? 1.056 -0.204 -2.913 1.00 92.88 82 THR A CA 1
ATOM 624 C C . THR A 1 82 ? 1.302 -1.536 -3.609 1.00 92.88 82 THR A C 1
ATOM 626 O O . THR A 1 82 ? 2.132 -2.325 -3.150 1.00 92.88 82 THR A O 1
ATOM 629 N N . PRO A 1 83 ? 0.577 -1.806 -4.710 1.00 93.06 83 PRO A N 1
ATOM 630 C CA . PRO A 1 83 ? 0.804 -2.980 -5.534 1.00 93.06 83 PRO A CA 1
ATOM 631 C C . PRO A 1 83 ? 2.081 -2.811 -6.367 1.00 93.06 83 PRO A C 1
ATOM 633 O O . PRO A 1 83 ? 2.219 -1.841 -7.122 1.00 93.06 83 PRO A O 1
ATOM 636 N N . VAL A 1 84 ? 2.991 -3.777 -6.266 1.00 92.31 84 VAL A N 1
ATOM 637 C CA . VAL A 1 84 ? 4.266 -3.804 -6.995 1.00 92.31 84 VAL A CA 1
ATOM 638 C C . VAL A 1 84 ? 4.235 -4.939 -8.010 1.00 92.31 84 VAL A C 1
ATOM 640 O O . VAL A 1 84 ? 4.572 -6.081 -7.717 1.00 92.31 84 VAL A O 1
ATOM 643 N N . TYR A 1 85 ? 3.809 -4.615 -9.226 1.00 91.81 85 TYR A N 1
ATOM 644 C CA . TYR A 1 85 ? 3.898 -5.562 -10.328 1.00 91.81 85 TYR A CA 1
ATOM 645 C C . TYR A 1 85 ? 5.333 -5.584 -10.857 1.00 91.81 85 TYR A C 1
ATOM 647 O O . TYR A 1 85 ? 5.783 -4.590 -11.432 1.00 91.81 85 TYR A O 1
ATOM 655 N N . ASP A 1 86 ? 6.032 -6.699 -10.658 1.00 92.06 86 ASP A N 1
ATOM 656 C CA . ASP A 1 86 ? 7.418 -6.882 -11.087 1.00 92.06 86 ASP A CA 1
ATOM 657 C C . ASP A 1 86 ? 7.544 -8.059 -12.070 1.00 92.06 86 ASP A C 1
ATOM 659 O O . ASP A 1 86 ? 7.491 -9.220 -11.656 1.00 92.06 86 ASP A O 1
ATOM 663 N N . PRO A 1 87 ? 7.704 -7.798 -13.382 1.00 88.38 87 PRO A N 1
ATOM 664 C CA . PRO A 1 87 ? 7.919 -8.860 -14.360 1.00 88.38 87 PRO A CA 1
ATOM 665 C C . PRO A 1 87 ? 9.299 -9.528 -14.228 1.00 88.38 87 PRO A C 1
ATOM 667 O O . PRO A 1 87 ? 9.465 -10.629 -14.739 1.00 88.38 87 PRO A O 1
ATOM 670 N N . GLY A 1 88 ? 10.266 -8.893 -13.554 1.00 90.81 88 GLY A N 1
ATOM 671 C CA . GLY A 1 88 ? 11.617 -9.414 -13.317 1.00 90.81 88 GLY A CA 1
ATOM 672 C C . GLY A 1 88 ? 11.803 -10.030 -11.928 1.00 90.81 88 GLY A C 1
ATOM 673 O O . GLY A 1 88 ? 12.926 -10.119 -11.443 1.00 90.81 88 GLY A O 1
ATOM 674 N N . HIS A 1 89 ? 10.721 -10.436 -11.255 1.00 92.31 89 HIS A N 1
ATOM 675 C CA . HIS A 1 89 ? 10.784 -10.938 -9.876 1.00 92.31 89 HIS A CA 1
ATOM 676 C C . HIS A 1 89 ? 11.603 -12.231 -9.701 1.00 92.31 89 HIS A C 1
ATOM 678 O O . HIS A 1 89 ? 12.021 -12.555 -8.588 1.00 92.31 89 HIS A O 1
ATOM 684 N N . ASP A 1 90 ? 11.840 -12.969 -10.786 1.00 94.56 90 ASP A N 1
ATOM 685 C CA . ASP A 1 90 ? 12.703 -14.153 -10.798 1.00 94.56 90 ASP A CA 1
ATOM 686 C C . ASP A 1 90 ? 14.204 -13.803 -10.738 1.00 94.56 90 ASP A C 1
ATOM 688 O O . ASP A 1 90 ? 15.012 -14.655 -10.367 1.00 94.56 90 ASP A O 1
ATOM 692 N N . ASP A 1 91 ? 14.591 -12.558 -11.044 1.00 94.50 91 ASP A N 1
ATOM 693 C CA . ASP A 1 91 ? 15.996 -12.125 -11.116 1.00 94.50 91 ASP A CA 1
ATOM 694 C C . ASP A 1 91 ? 16.603 -11.766 -9.748 1.00 94.50 91 ASP A C 1
ATOM 696 O O . ASP A 1 91 ? 17.802 -11.485 -9.637 1.00 94.50 91 ASP A O 1
ATOM 700 N N . TRP A 1 92 ? 15.796 -11.753 -8.687 1.00 93.06 92 TRP A N 1
ATOM 701 C CA . TRP A 1 92 ? 16.231 -11.413 -7.336 1.00 93.06 92 TRP A CA 1
ATOM 702 C C . TRP A 1 92 ? 15.525 -12.274 -6.293 1.00 93.06 92 TRP A C 1
ATOM 704 O O . TRP A 1 92 ? 14.413 -12.743 -6.506 1.00 93.06 92 TRP A O 1
ATOM 714 N N . ASP A 1 93 ? 16.151 -12.462 -5.133 1.00 91.81 93 ASP A N 1
ATOM 715 C CA . ASP A 1 93 ? 15.582 -13.227 -4.025 1.00 91.81 93 ASP A CA 1
ATOM 716 C C . ASP A 1 93 ? 15.444 -12.388 -2.765 1.00 91.81 93 ASP A C 1
ATOM 718 O O . ASP A 1 93 ? 16.197 -11.439 -2.523 1.00 91.81 93 ASP A O 1
ATOM 722 N N . TYR A 1 94 ? 14.491 -12.788 -1.925 1.00 90.50 94 TYR A N 1
ATOM 723 C CA . TYR A 1 94 ? 14.370 -12.228 -0.594 1.00 90.50 94 TYR A CA 1
ATOM 724 C C . TYR A 1 94 ? 15.634 -12.476 0.232 1.00 90.50 94 TYR A C 1
ATOM 726 O O . TYR A 1 94 ? 16.257 -13.539 0.121 1.00 90.50 94 TYR A O 1
ATOM 734 N N . PRO A 1 95 ? 15.999 -11.542 1.127 1.00 87.62 95 PRO A N 1
ATOM 735 C CA . PRO A 1 95 ? 17.040 -11.803 2.103 1.00 87.62 95 PRO A CA 1
ATOM 736 C C . PRO A 1 95 ? 16.734 -13.088 2.887 1.00 87.62 95 PRO A C 1
ATOM 738 O O . PRO A 1 95 ? 15.650 -13.260 3.434 1.00 87.62 95 PRO A O 1
ATOM 741 N N . THR A 1 96 ? 17.720 -13.977 3.021 1.00 89.62 96 THR A N 1
ATOM 742 C CA . THR A 1 96 ? 17.607 -15.201 3.846 1.00 89.62 96 THR A CA 1
ATOM 743 C C . THR A 1 96 ? 17.670 -14.927 5.354 1.00 89.62 96 THR A C 1
ATOM 745 O O . THR A 1 96 ? 17.609 -15.840 6.176 1.00 89.62 96 THR A O 1
ATOM 748 N N . ARG A 1 97 ? 17.829 -13.655 5.723 1.00 90.12 97 ARG A N 1
ATOM 749 C CA . ARG A 1 97 ? 17.934 -13.133 7.087 1.00 90.12 97 ARG A CA 1
ATOM 750 C C . ARG A 1 97 ? 16.709 -12.281 7.408 1.00 90.12 97 ARG A C 1
ATOM 752 O O . ARG A 1 97 ? 15.915 -11.962 6.530 1.00 90.12 97 ARG A O 1
ATOM 759 N N . PHE A 1 98 ? 16.610 -11.849 8.661 1.00 88.56 98 PHE A N 1
ATOM 760 C CA . PHE A 1 98 ? 15.659 -10.806 9.026 1.00 88.56 98 PHE A CA 1
ATOM 761 C C . PHE A 1 98 ? 15.924 -9.522 8.229 1.00 88.56 98 PHE A C 1
ATOM 763 O O . PHE A 1 98 ? 17.078 -9.147 7.996 1.00 88.56 98 PHE A O 1
ATOM 770 N N . TRP A 1 99 ? 14.837 -8.862 7.853 1.00 88.81 99 TRP A N 1
ATOM 771 C CA . TRP A 1 99 ? 14.856 -7.576 7.181 1.00 88.81 99 TRP A CA 1
ATOM 772 C C . TRP A 1 99 ? 15.243 -6.492 8.190 1.00 88.81 99 TRP A C 1
ATOM 774 O O . TRP A 1 99 ? 14.748 -6.466 9.319 1.00 88.81 99 TRP A O 1
ATOM 784 N N . LYS A 1 100 ? 16.197 -5.648 7.810 1.00 88.69 100 LYS A N 1
ATOM 785 C CA . LYS A 1 100 ? 16.640 -4.462 8.549 1.00 88.69 100 LYS A CA 1
ATOM 786 C C . LYS A 1 100 ? 16.004 -3.197 7.995 1.00 88.69 100 LYS A C 1
ATOM 788 O O . LYS A 1 100 ? 15.713 -2.295 8.772 1.00 88.69 100 LYS A O 1
ATOM 793 N N . ASP A 1 101 ? 15.849 -3.136 6.679 1.00 87.69 101 ASP A N 1
ATOM 794 C CA . ASP A 1 101 ? 15.236 -2.022 5.971 1.00 87.69 101 ASP A CA 1
ATOM 795 C C . ASP A 1 101 ? 14.460 -2.571 4.775 1.00 87.69 101 ASP A C 1
ATOM 797 O O . ASP A 1 101 ? 15.020 -2.810 3.707 1.00 87.69 101 ASP A O 1
ATOM 801 N N . GLU A 1 102 ? 13.158 -2.783 4.958 1.00 85.12 102 GLU A N 1
ATOM 802 C CA . GLU A 1 102 ? 12.275 -3.252 3.888 1.00 85.12 102 GLU A CA 1
ATOM 803 C C . GLU A 1 102 ? 12.214 -2.337 2.666 1.00 85.12 102 GLU A C 1
ATOM 805 O O . GLU A 1 102 ? 11.988 -2.830 1.561 1.00 85.12 102 GLU A O 1
ATOM 810 N N . TYR A 1 103 ? 12.500 -1.043 2.815 1.00 82.19 103 TYR A N 1
ATOM 811 C CA . TYR A 1 103 ? 12.510 -0.120 1.685 1.00 82.19 103 TYR A CA 1
ATOM 812 C C . TYR A 1 103 ? 13.740 -0.325 0.795 1.00 82.19 103 TYR A C 1
ATOM 814 O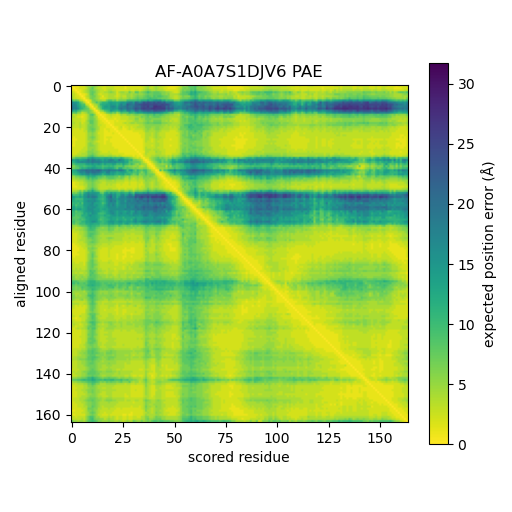 O . TYR A 1 103 ? 13.638 -0.277 -0.431 1.00 82.19 103 TYR A O 1
ATOM 822 N N . ALA A 1 104 ? 14.894 -0.595 1.405 1.00 84.31 104 ALA A N 1
ATOM 823 C CA . ALA A 1 104 ? 16.147 -0.830 0.690 1.00 84.31 104 ALA A CA 1
ATOM 824 C C . ALA A 1 104 ? 16.343 -2.297 0.269 1.00 84.31 104 ALA A C 1
ATOM 826 O O . ALA A 1 104 ? 17.011 -2.571 -0.727 1.00 84.31 104 ALA A O 1
ATOM 827 N N . GLU A 1 105 ? 15.801 -3.248 1.031 1.00 89.88 105 GLU A N 1
ATOM 828 C CA . GLU A 1 105 ? 16.006 -4.684 0.814 1.00 89.88 105 GLU A CA 1
ATOM 829 C C . GLU A 1 105 ? 14.935 -5.325 -0.082 1.00 89.88 105 GLU A C 1
ATOM 831 O O . GLU A 1 105 ? 15.149 -6.443 -0.553 1.00 89.88 105 GLU A O 1
ATOM 836 N N . TYR A 1 106 ? 13.821 -4.638 -0.374 1.00 91.00 106 TYR A N 1
ATOM 837 C CA . TYR A 1 106 ? 12.867 -5.092 -1.389 1.00 91.00 106 TYR A CA 1
ATOM 838 C C . TYR A 1 106 ? 13.357 -4.696 -2.788 1.00 91.00 106 TYR A C 1
ATOM 840 O O . TYR A 1 106 ? 13.173 -3.566 -3.247 1.00 91.00 106 TYR A O 1
ATOM 848 N N . LEU A 1 107 ? 14.029 -5.639 -3.455 1.00 90.81 107 LEU A N 1
ATOM 849 C CA . LEU A 1 107 ? 14.817 -5.399 -4.671 1.00 90.81 107 LEU A CA 1
ATOM 850 C C . LEU A 1 107 ? 14.000 -5.275 -5.965 1.00 90.81 107 LEU A C 1
ATOM 852 O O . LEU A 1 107 ? 14.588 -5.082 -7.028 1.00 90.81 107 LEU A O 1
ATOM 856 N N . ALA A 1 108 ? 12.670 -5.336 -5.890 1.00 92.25 108 ALA A N 1
ATOM 857 C CA . ALA A 1 108 ? 11.813 -5.101 -7.042 1.00 92.25 108 ALA A CA 1
ATOM 858 C C . ALA A 1 108 ? 12.093 -3.706 -7.631 1.00 92.25 108 ALA A C 1
ATOM 860 O O . ALA A 1 108 ? 11.804 -2.681 -7.004 1.00 92.25 108 ALA A O 1
ATOM 861 N N . ALA A 1 109 ? 12.629 -3.645 -8.853 1.00 90.69 109 ALA A N 1
ATOM 862 C CA . ALA A 1 109 ? 12.931 -2.375 -9.519 1.00 90.69 109 ALA A CA 1
ATOM 863 C C . ALA A 1 109 ? 11.715 -1.420 -9.571 1.00 90.69 109 ALA A C 1
ATOM 865 O O . ALA A 1 109 ? 11.874 -0.239 -9.243 1.00 90.69 109 ALA A O 1
ATOM 866 N N . PRO A 1 110 ? 10.476 -1.897 -9.835 1.00 89.69 110 PRO A N 1
ATOM 867 C CA . PRO A 1 110 ? 9.295 -1.035 -9.807 1.00 89.69 110 PRO A CA 1
ATOM 868 C C . PRO A 1 110 ? 9.012 -0.395 -8.441 1.00 89.69 110 PRO A C 1
ATOM 870 O O . PRO A 1 110 ? 8.432 0.692 -8.394 1.00 89.69 110 PRO A O 1
ATOM 873 N N . PHE A 1 111 ? 9.416 -1.031 -7.338 1.00 91.00 111 PHE A N 1
ATOM 874 C CA . PHE A 1 111 ? 9.275 -0.475 -5.992 1.00 91.00 111 PHE A CA 1
ATOM 875 C C . PHE A 1 111 ? 10.300 0.628 -5.716 1.00 91.00 111 PHE A C 1
ATOM 877 O O . PHE A 1 111 ? 9.950 1.675 -5.173 1.00 91.00 111 PHE A O 1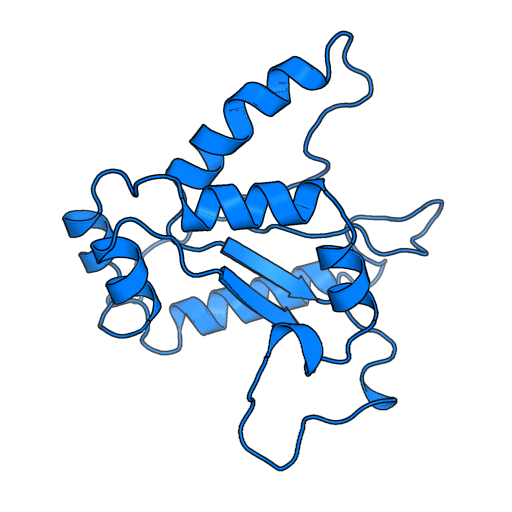
ATOM 884 N N . GLN A 1 112 ? 11.543 0.439 -6.156 1.00 89.38 112 GLN A N 1
ATOM 885 C CA . GLN A 1 112 ? 12.571 1.480 -6.067 1.00 89.38 112 GLN A CA 1
ATOM 886 C C . GLN A 1 112 ? 12.168 2.714 -6.889 1.00 89.38 112 GLN A C 1
ATOM 888 O O . GLN A 1 112 ? 12.263 3.852 -6.428 1.00 89.38 112 GLN A O 1
ATOM 893 N N . GLU A 1 113 ? 11.614 2.493 -8.082 1.00 87.75 113 GLU A N 1
ATOM 894 C CA . GLU A 1 113 ? 11.069 3.564 -8.916 1.00 87.75 113 GLU A CA 1
ATOM 895 C C . GLU A 1 113 ? 9.846 4.245 -8.289 1.00 87.75 113 GLU A C 1
ATOM 897 O O . GLU A 1 113 ? 9.705 5.460 -8.415 1.00 87.75 113 GLU A O 1
ATOM 902 N N . TYR A 1 114 ? 8.972 3.503 -7.599 1.00 88.06 114 TYR A N 1
ATOM 903 C CA . TYR A 1 114 ? 7.838 4.068 -6.859 1.00 88.06 114 TYR A CA 1
ATOM 904 C C . TYR A 1 114 ? 8.313 5.110 -5.832 1.00 88.06 114 TYR A C 1
ATOM 906 O O . TYR A 1 114 ? 7.819 6.236 -5.844 1.00 88.06 114 TYR A O 1
ATOM 914 N N . TRP A 1 115 ? 9.329 4.801 -5.019 1.00 86.44 115 TRP A N 1
ATOM 915 C CA . TRP A 1 115 ? 9.867 5.747 -4.026 1.00 86.44 115 TRP A CA 1
ATOM 916 C C . TRP A 1 115 ? 10.608 6.937 -4.631 1.00 86.44 115 TRP A C 1
ATOM 918 O O . TRP A 1 115 ? 10.662 8.003 -4.022 1.00 86.44 115 TRP A O 1
ATOM 928 N N . GLY A 1 116 ? 11.130 6.796 -5.850 1.00 84.31 116 GLY A N 1
ATOM 929 C CA . GLY A 1 116 ? 11.722 7.908 -6.593 1.00 84.31 116 GLY A CA 1
ATOM 930 C C . GLY A 1 116 ? 10.709 8.966 -7.049 1.00 84.31 116 GLY A C 1
ATOM 931 O O . GLY A 1 116 ? 11.106 10.049 -7.484 1.00 84.31 116 GLY A O 1
ATOM 932 N N . ARG A 1 117 ? 9.400 8.692 -6.968 1.00 82.88 117 ARG A N 1
ATOM 933 C CA . ARG A 1 117 ? 8.352 9.611 -7.427 1.00 82.88 117 ARG A CA 1
ATOM 934 C C . ARG A 1 117 ? 7.823 10.450 -6.275 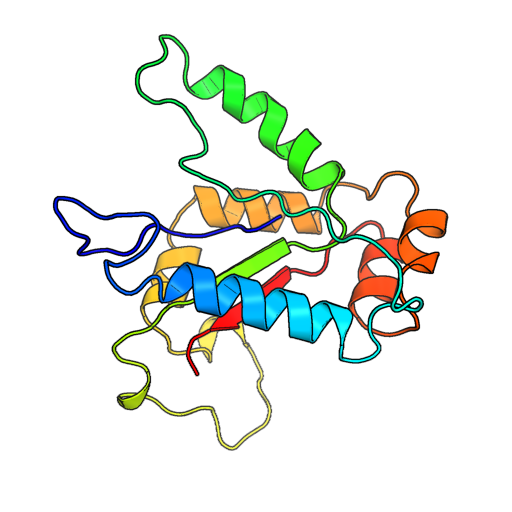1.00 82.88 117 ARG A C 1
ATOM 936 O O . ARG A 1 117 ? 7.200 9.933 -5.354 1.00 82.88 117 ARG A O 1
ATOM 943 N N . ALA A 1 118 ? 7.960 11.769 -6.405 1.00 83.00 118 ALA A N 1
ATOM 944 C CA . ALA A 1 118 ? 7.444 12.733 -5.431 1.00 83.00 118 ALA A CA 1
ATOM 945 C C . ALA A 1 118 ? 5.961 12.505 -5.082 1.00 83.00 118 ALA A C 1
ATOM 947 O O . ALA A 1 118 ? 5.575 12.675 -3.931 1.00 83.00 118 ALA A O 1
ATOM 948 N N . TRP A 1 119 ? 5.157 12.066 -6.059 1.00 81.00 119 TRP A N 1
ATOM 949 C CA . TRP A 1 119 ? 3.747 11.724 -5.860 1.00 81.00 119 TRP A CA 1
ATOM 950 C C . TRP A 1 119 ? 3.541 10.606 -4.834 1.00 81.00 119 TRP A C 1
ATOM 952 O O . TRP A 1 119 ? 2.891 10.792 -3.813 1.00 81.00 119 TRP A O 1
ATOM 962 N N . CYS A 1 120 ? 4.181 9.466 -5.069 1.00 86.06 120 CYS A N 1
ATOM 963 C CA . CYS A 1 120 ? 4.094 8.288 -4.218 1.00 86.06 120 CYS A CA 1
ATOM 964 C C . CYS A 1 120 ? 4.629 8.559 -2.801 1.00 86.06 120 CYS A C 1
ATOM 966 O O . CYS A 1 120 ? 4.100 8.054 -1.809 1.00 86.06 120 CYS A O 1
ATOM 968 N N . VAL A 1 121 ? 5.654 9.411 -2.697 1.00 87.19 121 VAL A N 1
ATOM 969 C CA . VAL A 1 121 ? 6.190 9.884 -1.413 1.00 87.19 121 VAL A CA 1
ATOM 970 C C . VAL A 1 121 ? 5.184 10.776 -0.683 1.00 87.19 121 VAL A C 1
ATOM 972 O O . VAL A 1 121 ? 5.019 10.633 0.527 1.00 87.19 121 VAL A O 1
ATOM 975 N N . LEU A 1 122 ? 4.488 11.672 -1.392 1.00 86.12 122 LEU A N 1
ATOM 976 C CA . LEU A 1 122 ? 3.442 12.518 -0.813 1.00 86.12 122 LEU A CA 1
ATOM 977 C C . LEU A 1 122 ? 2.301 11.669 -0.247 1.00 86.12 122 LEU A C 1
ATOM 979 O O . LEU A 1 122 ? 1.882 11.899 0.882 1.00 86.12 122 LEU A O 1
ATOM 983 N N . GLU A 1 123 ? 1.847 10.656 -0.982 1.00 88.31 123 GLU A N 1
ATOM 984 C CA . GLU A 1 123 ? 0.792 9.743 -0.531 1.00 88.31 123 GLU A CA 1
ATOM 985 C C . GLU A 1 123 ? 1.198 8.985 0.740 1.00 88.31 123 GLU A C 1
ATOM 987 O O . GLU A 1 123 ? 0.437 8.943 1.712 1.00 88.31 123 GLU A O 1
ATOM 992 N N . ALA A 1 124 ? 2.423 8.450 0.774 1.00 88.50 124 ALA A N 1
ATOM 993 C CA . ALA A 1 124 ? 2.976 7.786 1.952 1.00 88.50 124 ALA A CA 1
ATOM 994 C C . ALA A 1 124 ? 3.111 8.748 3.148 1.00 88.50 124 ALA A C 1
ATOM 996 O O . ALA A 1 124 ? 2.755 8.403 4.279 1.00 88.50 124 ALA A O 1
ATOM 997 N N . MET A 1 125 ? 3.559 9.984 2.908 1.00 89.81 125 MET A N 1
ATOM 998 C CA . MET A 1 125 ? 3.654 11.018 3.939 1.00 89.81 125 MET A CA 1
ATOM 999 C C . MET A 1 125 ? 2.270 11.386 4.485 1.00 89.81 125 MET A C 1
ATOM 1001 O O . MET A 1 125 ? 2.080 11.436 5.700 1.00 89.81 125 MET A O 1
ATOM 1005 N N . SER A 1 126 ? 1.279 11.593 3.618 1.00 88.81 126 SER A N 1
ATOM 1006 C CA . SER A 1 126 ? -0.105 11.855 4.019 1.00 88.81 126 SER A CA 1
ATOM 1007 C C . SER A 1 126 ? -0.670 10.701 4.847 1.00 88.81 126 SER A C 1
ATOM 1009 O O . SER A 1 126 ? -1.298 10.936 5.878 1.00 88.81 126 SER A O 1
ATOM 1011 N N . ALA A 1 127 ? -0.394 9.455 4.464 1.00 90.81 127 ALA A N 1
ATOM 1012 C CA . ALA A 1 127 ? -0.820 8.276 5.211 1.00 90.81 127 ALA A CA 1
ATOM 1013 C C . ALA A 1 127 ? -0.229 8.224 6.630 1.00 90.81 127 ALA A C 1
ATOM 1015 O O . ALA A 1 127 ? -0.939 7.877 7.582 1.00 90.81 127 ALA A O 1
ATOM 1016 N N . ALA A 1 128 ? 1.046 8.597 6.768 1.00 90.88 128 ALA A N 1
ATOM 1017 C CA . ALA A 1 128 ? 1.789 8.566 8.024 1.00 90.88 128 ALA A CA 1
ATOM 1018 C C . ALA A 1 128 ? 1.497 9.757 8.951 1.00 90.88 128 ALA A C 1
ATOM 1020 O O . ALA A 1 128 ? 1.563 9.606 10.173 1.00 90.88 128 ALA A O 1
ATOM 1021 N N . CYS A 1 129 ? 1.202 10.933 8.392 1.00 89.94 129 CYS A N 1
ATOM 1022 C CA . CYS A 1 129 ? 1.123 12.185 9.148 1.00 89.94 129 CYS A CA 1
ATOM 1023 C C . CYS A 1 129 ? -0.302 12.710 9.354 1.00 89.94 129 CYS A C 1
ATOM 1025 O O . CYS A 1 129 ? -0.522 13.482 10.288 1.00 89.94 129 CYS A O 1
ATOM 1027 N N . MET A 1 130 ? -1.269 12.342 8.508 1.00 88.25 130 MET A N 1
ATOM 1028 C CA . MET A 1 130 ? -2.641 12.837 8.651 1.00 88.25 130 MET A CA 1
ATOM 1029 C C . MET A 1 130 ? -3.396 12.042 9.720 1.00 88.25 130 MET A C 1
ATOM 1031 O O . MET A 1 130 ? -3.424 10.813 9.639 1.00 88.25 130 MET A O 1
ATOM 1035 N N . PRO A 1 131 ? -4.094 12.692 10.668 1.00 89.75 131 PRO A N 1
ATOM 1036 C CA . PRO A 1 131 ? -4.910 11.987 11.650 1.00 89.75 131 PRO A CA 1
ATOM 1037 C C . PRO A 1 131 ? -5.957 11.076 11.000 1.00 89.75 131 PRO A C 1
ATOM 1039 O O . PRO A 1 131 ? -6.542 11.401 9.961 1.00 89.75 131 PRO A O 1
ATOM 1042 N N . VAL A 1 132 ? -6.233 9.932 11.625 1.00 90.62 132 VAL A N 1
ATOM 1043 C CA . VAL A 1 132 ? -7.360 9.076 11.238 1.00 90.62 132 VAL A CA 1
ATOM 1044 C C . VAL A 1 132 ? -8.626 9.589 11.917 1.00 90.62 132 VAL A C 1
ATOM 1046 O O . VAL A 1 132 ? -8.751 9.550 13.141 1.00 90.62 132 VAL A O 1
ATOM 1049 N N . ARG A 1 133 ? -9.576 10.098 11.121 1.00 89.38 133 ARG A N 1
ATOM 1050 C CA . ARG A 1 133 ? -10.901 10.494 11.624 1.00 89.38 133 ARG A CA 1
ATOM 1051 C C . ARG A 1 133 ? -11.599 9.264 12.196 1.00 89.38 133 ARG A C 1
ATOM 1053 O O . ARG A 1 133 ? -11.564 8.218 11.558 1.00 89.38 133 ARG A O 1
ATOM 1060 N N . LEU A 1 134 ? -12.222 9.399 13.369 1.00 92.06 134 LEU A N 1
ATOM 1061 C CA . LEU A 1 134 ? -12.935 8.305 14.045 1.00 92.06 134 LEU A CA 1
ATOM 1062 C C . LEU A 1 134 ? -12.047 7.066 14.292 1.00 92.06 134 LEU A C 1
ATOM 1064 O O . LEU A 1 134 ? -12.501 5.931 14.187 1.00 92.06 134 LEU A O 1
ATOM 1068 N N . ALA A 1 135 ? -10.764 7.277 14.614 1.00 92.44 135 ALA A N 1
ATOM 1069 C CA . ALA A 1 135 ? -9.770 6.209 14.759 1.00 92.44 135 ALA A CA 1
ATOM 1070 C C . ALA A 1 135 ? -10.225 5.038 15.647 1.00 92.44 135 ALA A C 1
ATOM 1072 O O . ALA A 1 135 ? -10.024 3.887 15.273 1.00 92.44 135 ALA A O 1
ATOM 1073 N N . ALA A 1 136 ? -10.844 5.317 16.799 1.00 93.31 136 ALA A N 1
ATOM 1074 C CA . ALA A 1 136 ? -11.313 4.274 17.710 1.00 93.31 136 ALA A CA 1
ATOM 1075 C C . ALA A 1 136 ? -12.353 3.359 17.044 1.00 93.31 136 ALA A C 1
ATOM 1077 O O . ALA A 1 136 ? -12.166 2.149 17.038 1.00 93.31 136 ALA A O 1
ATOM 1078 N N . GLU A 1 137 ? -13.377 3.943 16.419 1.00 92.50 137 GLU A N 1
ATOM 1079 C CA . GLU A 1 137 ? -14.455 3.225 15.724 1.00 92.50 137 GLU A CA 1
ATOM 1080 C C . GLU A 1 137 ? -13.916 2.435 14.526 1.00 92.50 137 GLU A C 1
ATOM 1082 O O . GLU A 1 137 ? -14.231 1.266 14.331 1.00 92.50 137 GLU A O 1
ATOM 1087 N N . ARG A 1 138 ? -13.026 3.045 13.741 1.00 90.50 138 ARG A N 1
ATOM 1088 C CA . ARG A 1 138 ? -12.416 2.397 12.571 1.00 90.50 138 ARG A CA 1
ATOM 1089 C C . ARG A 1 138 ? -11.508 1.236 12.951 1.00 90.50 138 ARG A C 1
ATOM 1091 O O . ARG A 1 138 ? -11.501 0.205 12.284 1.00 90.50 138 ARG A O 1
ATOM 1098 N N . ALA A 1 139 ? -10.777 1.368 14.054 1.00 91.81 139 ALA A N 1
ATOM 1099 C CA . ALA A 1 139 ? -9.957 0.294 14.597 1.00 91.81 139 ALA A CA 1
ATOM 1100 C C . ALA A 1 139 ? -10.797 -0.915 15.043 1.00 91.81 139 ALA A C 1
ATOM 1102 O O . ALA A 1 139 ? -10.263 -2.022 15.117 1.00 91.81 139 ALA A O 1
ATOM 1103 N N . GLU A 1 140 ? -12.099 -0.753 15.309 1.00 90.38 140 GLU A N 1
ATOM 1104 C CA . GLU A 1 140 ? -12.977 -1.879 15.636 1.00 90.38 140 GLU A CA 1
ATOM 1105 C C . GLU A 1 140 ? -13.179 -2.834 14.462 1.00 90.38 140 GLU A C 1
ATOM 1107 O O . GLU A 1 140 ? -13.416 -4.017 14.711 1.00 90.38 140 GLU A O 1
ATOM 1112 N N . ALA A 1 141 ? -13.001 -2.366 13.222 1.00 88.19 141 ALA A N 1
ATOM 1113 C CA . ALA A 1 141 ? -13.054 -3.198 12.022 1.00 88.19 141 ALA A CA 1
ATOM 1114 C C . ALA A 1 141 ? -11.958 -4.274 12.001 1.00 88.19 141 ALA A C 1
ATOM 1116 O O . ALA A 1 141 ? -12.086 -5.276 11.296 1.00 88.19 141 ALA A O 1
ATOM 1117 N N . PHE A 1 142 ? -10.892 -4.080 12.782 1.00 88.62 142 PHE A N 1
ATOM 1118 C CA . PHE A 1 142 ? -9.717 -4.937 12.804 1.00 88.62 142 PHE A CA 1
ATOM 1119 C C . PHE A 1 142 ? -9.610 -5.710 14.124 1.00 88.62 142 PHE A C 1
ATOM 1121 O O . PHE A 1 142 ? -9.863 -5.154 15.198 1.00 88.62 142 PHE A O 1
ATOM 1128 N N . GLU A 1 143 ? -9.251 -6.995 14.044 1.00 85.81 143 GLU A N 1
ATOM 1129 C CA . GLU A 1 143 ? -9.161 -7.900 15.202 1.00 85.81 143 GLU A CA 1
ATOM 1130 C C . GLU A 1 143 ? -8.080 -7.402 16.151 1.00 85.81 143 GLU A C 1
ATOM 1132 O O . GLU A 1 143 ? -8.407 -6.823 17.186 1.00 85.81 143 GLU A O 1
ATOM 1137 N N . ASP A 1 144 ? -6.821 -7.519 15.729 1.00 83.94 144 ASP A N 1
ATOM 1138 C CA . ASP A 1 144 ? -5.616 -6.989 16.362 1.00 83.94 144 ASP A CA 1
ATOM 1139 C C . ASP A 1 144 ? -4.479 -6.885 15.324 1.00 83.94 144 ASP A C 1
ATOM 1141 O O . ASP A 1 144 ? -4.617 -7.302 14.174 1.00 83.94 144 ASP A O 1
ATOM 1145 N N . GLY A 1 145 ? -3.339 -6.305 15.716 1.00 88.00 145 GLY A N 1
ATOM 1146 C CA . GLY A 1 145 ? -2.124 -6.260 14.895 1.00 88.00 145 GLY A CA 1
ATOM 1147 C C . GLY A 1 145 ? -1.770 -4.878 14.347 1.00 88.00 145 GLY A C 1
ATOM 1148 O O . GLY A 1 145 ? -2.234 -3.844 14.830 1.00 88.00 145 GLY A O 1
ATOM 1149 N N . ALA A 1 146 ? -0.885 -4.854 13.348 1.00 89.38 146 ALA A N 1
ATOM 1150 C CA . ALA A 1 146 ? -0.224 -3.629 12.898 1.00 89.38 146 ALA A CA 1
ATOM 1151 C C . ALA A 1 146 ? -1.186 -2.585 12.302 1.00 89.38 146 ALA A C 1
ATOM 1153 O O . ALA A 1 146 ? -0.946 -1.389 12.456 1.00 89.38 146 ALA A O 1
ATOM 1154 N N . ILE A 1 147 ? -2.276 -3.007 11.650 1.00 91.25 147 ILE A N 1
ATOM 1155 C CA . ILE A 1 147 ? -3.267 -2.084 11.069 1.00 91.25 147 ILE A CA 1
ATOM 1156 C C . ILE A 1 147 ? -4.045 -1.371 12.176 1.00 91.25 147 ILE A C 1
ATOM 1158 O O . ILE A 1 147 ? -4.042 -0.143 12.238 1.00 91.25 147 ILE A O 1
ATOM 1162 N N . LYS A 1 148 ? -4.636 -2.135 13.103 1.00 92.62 148 LYS A N 1
ATOM 1163 C CA . LYS A 1 148 ? -5.365 -1.596 14.258 1.00 92.62 148 LYS A CA 1
ATOM 1164 C C . LYS A 1 148 ? -4.491 -0.647 15.077 1.00 92.62 148 LYS A C 1
ATOM 1166 O O . LYS A 1 148 ? -4.908 0.464 15.394 1.00 92.62 148 LYS A O 1
ATOM 1171 N N . THR A 1 149 ? -3.254 -1.057 15.366 1.00 93.44 149 THR A N 1
ATOM 1172 C CA . THR A 1 149 ? -2.282 -0.230 16.093 1.00 93.44 149 THR A CA 1
ATOM 1173 C C . THR A 1 149 ? -1.961 1.058 15.341 1.00 93.44 149 THR A C 1
ATOM 1175 O O . THR A 1 149 ? -1.921 2.116 15.964 1.00 93.44 149 THR A O 1
ATOM 1178 N N . ALA A 1 150 ? -1.752 1.010 14.022 1.00 93.44 150 ALA A N 1
ATOM 1179 C CA . ALA A 1 150 ? -1.506 2.215 13.233 1.00 93.44 150 ALA A CA 1
ATOM 1180 C C . ALA A 1 150 ? -2.691 3.188 13.330 1.00 93.44 150 ALA A C 1
ATOM 1182 O O . ALA A 1 150 ? -2.488 4.347 13.697 1.00 93.44 150 ALA A O 1
ATOM 1183 N N . ILE A 1 151 ? -3.916 2.694 13.113 1.00 93.88 151 ILE A N 1
ATOM 1184 C CA . ILE A 1 151 ? -5.143 3.500 13.149 1.00 93.88 151 ILE A CA 1
ATOM 1185 C C . ILE A 1 151 ? -5.317 4.178 14.510 1.00 93.88 151 ILE A C 1
ATOM 1187 O O . ILE A 1 151 ? -5.523 5.389 14.563 1.00 93.88 151 ILE A O 1
ATOM 1191 N N . LEU A 1 152 ? -5.163 3.432 15.610 1.00 94.44 152 LEU A N 1
ATOM 1192 C CA . LEU A 1 152 ? -5.269 3.971 16.974 1.00 94.44 152 LEU A CA 1
ATOM 1193 C C . LEU A 1 152 ? -4.208 5.038 17.285 1.00 94.44 152 LEU A C 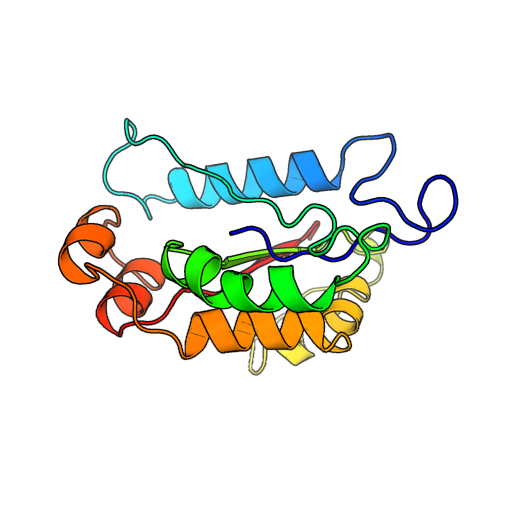1
ATOM 1195 O O . LEU A 1 152 ? -4.448 5.914 18.110 1.00 94.44 152 LEU A O 1
ATOM 1199 N N . ASN A 1 153 ? -3.060 4.999 16.605 1.00 93.44 153 ASN A N 1
ATOM 1200 C CA . ASN A 1 153 ? -2.020 6.027 16.688 1.00 93.44 153 ASN A CA 1
ATOM 1201 C C . ASN A 1 153 ? -2.219 7.176 15.682 1.00 93.44 153 ASN A C 1
ATOM 1203 O O . ASN A 1 153 ? -1.325 8.004 15.508 1.00 93.44 153 ASN A O 1
ATOM 1207 N N . GLY A 1 154 ? -3.369 7.231 15.004 1.00 92.31 154 GLY A N 1
ATOM 1208 C CA . GLY A 1 154 ? -3.685 8.260 14.019 1.00 92.31 154 GLY A CA 1
ATOM 1209 C C . GLY A 1 154 ? -2.891 8.128 12.721 1.00 92.31 154 GLY A C 1
ATOM 1210 O O . GLY A 1 154 ? -2.696 9.131 12.044 1.00 92.31 154 GLY A O 1
ATOM 1211 N N . ARG A 1 155 ? -2.431 6.920 12.381 1.00 93.25 155 ARG A N 1
ATOM 1212 C CA . ARG A 1 155 ? -1.647 6.618 11.175 1.00 93.25 155 ARG A CA 1
ATOM 1213 C C . ARG A 1 155 ? -2.351 5.561 10.338 1.00 93.25 155 ARG A C 1
ATOM 1215 O O . ARG A 1 155 ? -3.114 4.751 10.856 1.00 93.25 155 ARG A O 1
ATOM 1222 N N . ARG A 1 156 ? -2.050 5.516 9.047 1.00 92.69 156 ARG A N 1
ATOM 1223 C CA . ARG A 1 156 ? -2.481 4.418 8.171 1.00 92.69 156 ARG A CA 1
ATOM 1224 C C . ARG A 1 156 ? -1.310 3.499 7.930 1.00 92.69 156 ARG A C 1
ATOM 1226 O O . ARG A 1 156 ? -0.193 3.959 7.710 1.00 92.69 156 ARG A O 1
ATOM 1233 N N . ASN A 1 157 ? -1.570 2.202 7.990 1.00 91.56 157 ASN A N 1
ATOM 1234 C CA . ASN A 1 157 ? -0.551 1.235 7.631 1.00 91.56 157 ASN A CA 1
ATOM 1235 C C . ASN A 1 157 ? -0.327 1.298 6.111 1.00 91.56 157 ASN A C 1
ATOM 1237 O O . ASN A 1 157 ? -1.301 1.320 5.349 1.00 91.56 157 ASN A O 1
ATOM 1241 N N . HIS A 1 158 ? 0.935 1.374 5.692 1.00 91.19 158 HIS A N 1
ATOM 1242 C CA . HIS A 1 158 ? 1.332 1.346 4.289 1.00 91.19 158 HIS A CA 1
ATOM 1243 C C . HIS A 1 158 ? 1.788 -0.071 3.958 1.00 91.19 158 HIS A C 1
ATOM 1245 O O . HIS A 1 158 ? 2.857 -0.509 4.371 1.00 91.19 158 HIS A O 1
ATOM 1251 N N . ILE A 1 159 ? 0.934 -0.799 3.250 1.00 91.25 159 ILE A N 1
ATOM 1252 C CA . ILE A 1 159 ? 1.146 -2.195 2.893 1.00 91.25 159 ILE A CA 1
ATOM 1253 C C . ILE A 1 159 ? 1.698 -2.252 1.476 1.00 91.25 159 ILE A C 1
ATOM 1255 O O . ILE A 1 159 ? 1.060 -1.780 0.536 1.00 91.25 159 ILE A O 1
ATOM 1259 N N . VAL A 1 160 ? 2.866 -2.861 1.326 1.00 91.19 160 VAL A N 1
ATOM 1260 C CA . VAL A 1 160 ? 3.442 -3.203 0.025 1.00 91.19 160 VAL A CA 1
ATOM 1261 C C . VAL A 1 160 ? 3.044 -4.635 -0.298 1.00 91.19 160 VAL A C 1
ATOM 1263 O O . VAL A 1 160 ? 3.145 -5.517 0.554 1.00 91.19 160 VAL A O 1
ATOM 1266 N N . TYR A 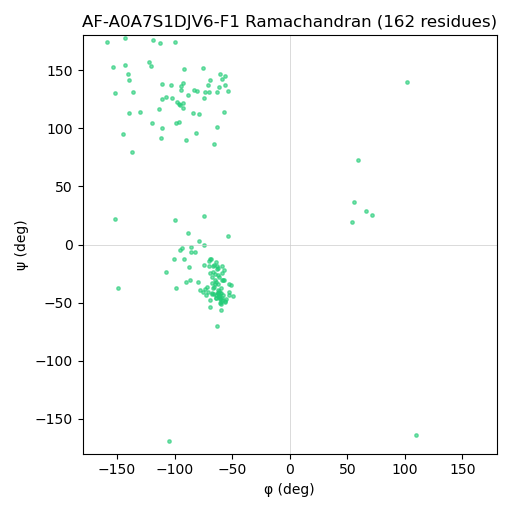1 161 ? 2.565 -4.863 -1.515 1.00 92.69 161 TYR A N 1
ATOM 1267 C CA . TYR A 1 161 ? 2.212 -6.199 -1.975 1.00 92.69 161 TYR A CA 1
ATOM 1268 C C . TYR A 1 161 ? 2.648 -6.366 -3.423 1.00 92.69 161 TYR A C 1
ATOM 1270 O O . TYR A 1 161 ? 2.128 -5.675 -4.299 1.00 92.69 161 TYR A O 1
ATOM 1278 N N . GLY A 1 162 ? 3.626 -7.229 -3.677 1.00 92.69 162 GLY A N 1
ATOM 1279 C CA . GLY A 1 162 ? 4.157 -7.423 -5.019 1.00 92.69 162 GLY A CA 1
ATOM 1280 C C . GLY A 1 162 ? 3.984 -8.828 -5.563 1.00 92.69 162 GLY A C 1
ATOM 1281 O O . GLY A 1 162 ? 3.473 -9.716 -4.888 1.00 92.69 162 GLY A O 1
ATOM 1282 N N . THR A 1 163 ? 4.393 -8.998 -6.819 1.00 92.12 163 THR A N 1
ATOM 1283 C CA . THR A 1 163 ? 4.323 -10.274 -7.552 1.00 92.12 163 THR A CA 1
ATOM 1284 C C . THR A 1 163 ? 5.074 -11.411 -6.849 1.00 92.12 163 THR A C 1
ATOM 1286 O O . THR A 1 163 ? 4.674 -12.568 -6.964 1.00 92.12 163 THR A O 1
ATOM 1289 N N . LYS A 1 164 ? 6.136 -11.077 -6.113 1.00 89.38 164 LYS A N 1
ATOM 1290 C CA . LYS A 1 164 ? 6.903 -11.967 -5.241 1.00 89.38 164 LYS A CA 1
ATOM 1291 C C . LYS A 1 164 ? 6.806 -11.452 -3.825 1.00 89.38 164 LYS A C 1
ATOM 1293 O O . LYS A 1 164 ? 6.815 -10.206 -3.664 1.00 89.38 164 LYS A O 1
#

Mean predicted aligned error: 6.16 Å

Secondary structure (DSSP, 8-state):
-B--PPBSS-SSS-BSS-TT-HHHHHHHHHHHHHHHTTTBS-TTPPPP--B-SSSS-TTSS-HHHHHTTHHHHHHT-SEEEEEE--TTGGG----SS--S-HHHH---HHHHHHHT-HHHHHHHHHHHHS--TTHHHHHTTB-SSHHHHHHHTT--EEEEEE--

Foldseek 3Di:
DEQEDFDPPEPHGGHNAHPVCQQVVQVVVVVCCCQVVLFFVDNPDDDDDDHCPPQFPPPDPCSVVSVVCLLVVLLADLAYEYEQEAPCPVVDDQPPDDDPDCQVRVPRPRSVVCVVDPRSVVSQCSQAPAFRVVLVVVLNRTDDDDSSVQSVVRHHYYHYTYPD

Radius of gyration: 16.42 Å; Cα contacts (8 Å, |Δi|>4): 229; chains: 1; bounding box: 37×39×44 Å

pLDDT: mean 83.86, std 11.06, range [52.09, 94.56]

Sequence (164 aa):
FVSHRWLSPGASDGHPDNNEGGKHALIVEAVEKIRGAKLMKAADWSVAIWVDFGCVDQDLENPAAELNELHEIIAQADVVLTPVYDPGHDDWDYPTRFWKDEYAEYLAAPFQEYWGRAWCVLEAMSAACMPVRLAAERAEAFEDGAIKTAILNGRRNHIVYGTK

Organism: Hemiselmis andersenii (NCBI:txid464988)

Nearest PDB structures (foldseek):
  8u9c-assembly1_F  TM=3.210E-01  e=1.732E+00  Saccharomyces cerevisiae
  8u9p-assembly1_F  TM=2.761E-01  e=3.835E+00  Saccharomyces cerevisiae
  8u9q-assembly1_F  TM=3.299E-01  e=6.515E+00  Saccharomyces cerevisiae